Protein AF-A0AAU3ESZ0-F1 (afdb_monomer_lite)

pLDDT: mean 74.6, std 18.93, range [35.03, 94.56]

Foldseek 3Di:
DDAPDKWFFAKWKDAPPFIKTFTWDDDPDPPQLTQTDIGTCVQWDQPDPDDDPQWDWDADPRMIMTHHPQCPPVCNSVVVVVVSVVPDDDDDDGDIIGGDDDDD

Radius of gyration: 14.02 Å; chains: 1; bounding box: 36×26×32 Å

Secondary structure (DSSP, 8-state):
--TT--EE--EEEEETTEEEEEE----S-TTS--PPEEEEGGGEE-------TTEEEEEETTEEEEEEGGGGSTTHHHHHHHHHHTT--------EEEE-----

Sequence (104 aa):
MRIGEEYPVLEVLAAQHRTLFRLPDRSARRDEIESPGLWDAAKFEVVSGRMPTCWVAGLNDGRLTLAPQEWQRPGFWEDFFDHLQAGQADGRFRGNVRPVHALT

Structure (mmCIF, N/CA/C/O backbone):
data_AF-A0AAU3ESZ0-F1
#
_entry.id   AF-A0AAU3ESZ0-F1
#
loop_
_atom_site.group_PDB
_atom_site.id
_atom_site.type_symbol
_atom_site.label_atom_id
_atom_site.label_alt_id
_atom_site.label_comp_id
_atom_site.label_asym_id
_atom_site.label_entity_id
_atom_site.label_seq_id
_atom_site.pdbx_PDB_ins_code
_atom_site.Cartn_x
_atom_site.Cartn_y
_atom_site.Cartn_z
_atom_site.occupancy
_atom_site.B_iso_or_equiv
_atom_site.auth_seq_id
_atom_site.auth_comp_id
_atom_site.auth_asym_id
_atom_site.auth_atom_id
_atom_site.pdbx_PDB_model_num
ATOM 1 N N . MET A 1 1 ? -11.344 -2.543 -9.041 1.00 65.69 1 MET A N 1
ATOM 2 C CA . MET A 1 1 ? -11.802 -2.916 -7.674 1.00 65.69 1 MET A CA 1
ATOM 3 C C . MET A 1 1 ? -13.257 -3.370 -7.696 1.00 65.69 1 MET A C 1
ATOM 5 O O . MET A 1 1 ? -14.052 -2.771 -8.409 1.00 65.69 1 MET A O 1
ATOM 9 N N . ARG A 1 2 ? -13.611 -4.418 -6.945 1.00 72.12 2 ARG A N 1
ATOM 10 C CA . ARG A 1 2 ? -14.965 -4.993 -6.851 1.00 72.12 2 ARG A CA 1
ATOM 11 C C . ARG A 1 2 ? -15.372 -5.121 -5.383 1.00 72.12 2 ARG A C 1
ATOM 13 O O . ARG A 1 2 ? -14.573 -5.563 -4.565 1.00 72.12 2 ARG A O 1
ATOM 20 N N . ILE A 1 3 ? -16.609 -4.751 -5.062 1.00 71.06 3 ILE A N 1
ATOM 21 C CA . ILE A 1 3 ? -17.150 -4.834 -3.696 1.00 71.06 3 ILE A CA 1
ATOM 22 C C . ILE A 1 3 ? -17.316 -6.292 -3.262 1.00 71.06 3 ILE A C 1
ATOM 24 O O . ILE A 1 3 ? -17.747 -7.126 -4.055 1.00 71.06 3 ILE A O 1
ATOM 28 N N . GLY A 1 4 ? -16.951 -6.581 -2.007 1.00 70.00 4 GLY A N 1
ATOM 29 C CA . GLY A 1 4 ? -17.016 -7.915 -1.397 1.00 70.00 4 GLY A CA 1
ATOM 30 C C . GLY A 1 4 ? -15.782 -8.802 -1.616 1.00 70.00 4 GLY A C 1
ATOM 31 O O . GLY A 1 4 ? -15.664 -9.838 -0.968 1.00 70.00 4 GLY A O 1
ATOM 32 N N . GLU A 1 5 ? -14.848 -8.397 -2.479 1.00 77.81 5 GLU A N 1
ATOM 33 C CA . GLU A 1 5 ? -13.615 -9.142 -2.768 1.00 77.81 5 GLU A CA 1
ATOM 34 C C . GLU A 1 5 ? -12.464 -8.751 -1.831 1.00 77.81 5 GLU A C 1
ATOM 36 O O . GLU A 1 5 ? -12.351 -7.605 -1.399 1.00 77.81 5 GLU A O 1
ATOM 41 N N . GLU A 1 6 ? -11.576 -9.707 -1.553 1.00 80.81 6 GLU A N 1
ATOM 42 C CA . GLU A 1 6 ? -10.340 -9.489 -0.797 1.00 80.81 6 GLU A CA 1
ATOM 43 C C . GLU A 1 6 ? -9.149 -9.238 -1.726 1.00 80.81 6 GLU A C 1
ATOM 45 O O . GLU A 1 6 ? -8.866 -10.022 -2.631 1.00 80.81 6 GLU A O 1
ATOM 50 N N . TYR A 1 7 ? -8.401 -8.180 -1.449 1.00 81.50 7 TYR A N 1
ATOM 51 C CA . TYR A 1 7 ? -7.248 -7.711 -2.202 1.00 81.50 7 TYR A CA 1
ATOM 52 C C . TYR A 1 7 ? -6.017 -7.697 -1.322 1.00 81.50 7 TYR A C 1
ATOM 54 O O . TYR A 1 7 ? -6.068 -7.101 -0.254 1.00 81.50 7 TYR A O 1
ATOM 62 N N . PRO A 1 8 ? -4.886 -8.281 -1.733 1.00 85.00 8 PRO A N 1
ATOM 63 C CA . PRO A 1 8 ? -3.686 -8.139 -0.947 1.00 85.00 8 PRO A CA 1
ATOM 64 C C . PRO A 1 8 ? -3.197 -6.679 -0.904 1.00 85.00 8 PRO A C 1
ATOM 66 O O . PRO A 1 8 ? -3.004 -6.071 -1.948 1.00 85.00 8 PRO A O 1
ATOM 69 N N . VAL A 1 9 ? -2.977 -6.113 0.282 1.00 88.56 9 VAL A N 1
ATOM 70 C CA . VAL A 1 9 ? -2.159 -4.914 0.469 1.00 88.56 9 VAL A CA 1
ATOM 71 C C . VAL A 1 9 ? -0.723 -5.264 0.146 1.00 88.56 9 VAL A C 1
ATOM 73 O O . VAL A 1 9 ? -0.154 -6.213 0.683 1.00 88.56 9 VAL A O 1
ATOM 76 N N . LEU A 1 10 ? -0.160 -4.483 -0.759 1.00 88.69 10 LEU A N 1
ATOM 77 C CA . LEU A 1 10 ? 1.214 -4.593 -1.214 1.00 88.69 10 LEU A CA 1
ATOM 78 C C . LEU A 1 10 ? 2.107 -3.639 -0.405 1.00 88.69 10 LEU A C 1
ATOM 80 O O . LEU A 1 10 ? 3.196 -4.014 0.014 1.00 88.69 10 LEU A O 1
ATOM 84 N N . GLU A 1 11 ? 1.617 -2.431 -0.133 1.00 91.44 11 GLU A N 1
ATOM 85 C CA . GLU A 1 11 ? 2.329 -1.385 0.606 1.00 91.44 11 GLU A CA 1
ATOM 86 C C . GLU A 1 11 ? 1.327 -0.528 1.392 1.00 91.44 11 GLU A C 1
ATOM 88 O O . GLU A 1 11 ? 0.232 -0.232 0.901 1.00 91.44 11 GLU A O 1
ATOM 93 N N . VAL A 1 12 ? 1.708 -0.113 2.602 1.00 93.69 12 VAL A N 1
ATOM 94 C CA . VAL A 1 12 ? 0.994 0.895 3.398 1.00 93.69 12 VAL A CA 1
ATOM 95 C C . VAL A 1 12 ? 1.852 2.146 3.476 1.00 93.69 12 VAL A C 1
ATOM 97 O O . VAL A 1 12 ? 2.996 2.077 3.919 1.00 93.69 12 VAL A O 1
ATOM 100 N N . LEU A 1 13 ? 1.286 3.296 3.113 1.00 92.94 13 LEU A N 1
ATOM 101 C CA . LEU A 1 13 ? 1.905 4.598 3.349 1.00 92.94 13 LEU A CA 1
ATOM 102 C C . LEU A 1 13 ? 1.042 5.395 4.317 1.00 92.94 13 LEU A C 1
ATOM 104 O O . LEU A 1 13 ? -0.092 5.738 3.994 1.00 92.94 13 LEU A O 1
ATOM 108 N N . ALA A 1 14 ? 1.578 5.730 5.481 1.00 93.94 14 ALA A N 1
ATOM 109 C CA . ALA A 1 14 ? 0.924 6.599 6.446 1.00 93.94 14 ALA A CA 1
ATOM 110 C C . ALA A 1 14 ? 1.652 7.947 6.509 1.00 93.94 14 ALA A C 1
ATOM 112 O O . ALA A 1 14 ? 2.839 8.026 6.824 1.00 93.94 14 ALA A O 1
ATOM 113 N N . ALA A 1 15 ? 0.922 9.011 6.191 1.00 88.81 15 ALA A N 1
ATOM 114 C CA . ALA A 1 15 ? 1.329 10.400 6.364 1.00 88.81 15 ALA A CA 1
ATOM 115 C C . ALA A 1 15 ? 0.402 11.081 7.383 1.00 88.81 15 ALA A C 1
ATOM 117 O O . ALA A 1 15 ? -0.641 10.537 7.739 1.00 88.81 15 ALA A O 1
ATOM 118 N N . GLN A 1 16 ? 0.750 12.297 7.807 1.00 85.12 16 GLN A N 1
ATOM 119 C CA . GLN A 1 16 ? 0.075 13.035 8.889 1.00 85.12 16 GLN A CA 1
ATOM 120 C C . GLN A 1 16 ? -1.462 13.086 8.794 1.00 85.12 16 GLN A C 1
ATOM 122 O O . GLN A 1 16 ? -2.135 13.096 9.821 1.00 85.12 16 GLN A O 1
ATOM 127 N N . HIS A 1 17 ? -2.023 13.107 7.581 1.00 87.00 17 HIS A N 1
ATOM 128 C CA . HIS A 1 17 ? -3.466 13.266 7.362 1.00 87.00 17 HIS A CA 1
ATOM 129 C C . HIS A 1 17 ? -4.100 12.174 6.502 1.00 87.00 17 HIS A C 1
ATOM 131 O O . HIS A 1 17 ? -5.290 12.250 6.207 1.00 87.00 17 HIS A O 1
ATOM 137 N N . ARG A 1 18 ? -3.322 11.188 6.046 1.00 90.69 18 ARG A N 1
ATOM 138 C CA . ARG A 1 18 ? -3.839 10.145 5.158 1.00 90.69 18 ARG A CA 1
ATOM 139 C C . ARG A 1 18 ? -3.045 8.859 5.272 1.00 90.69 18 ARG A C 1
ATOM 141 O O . ARG A 1 18 ? -1.815 8.881 5.337 1.00 90.69 18 ARG A O 1
ATOM 148 N N . THR A 1 19 ? -3.763 7.752 5.183 1.00 93.38 19 THR A N 1
ATOM 149 C CA . THR A 1 19 ? -3.185 6.425 5.000 1.00 93.38 19 THR A CA 1
ATOM 150 C C . THR A 1 19 ? -3.587 5.925 3.626 1.00 93.38 19 THR A C 1
ATOM 152 O O . THR A 1 19 ? -4.750 6.012 3.242 1.00 93.38 19 THR A O 1
ATOM 155 N N . LEU A 1 20 ? -2.616 5.437 2.868 1.00 94.06 20 LEU A N 1
ATOM 156 C CA . LEU A 1 20 ? -2.809 4.921 1.525 1.00 94.06 20 LEU A CA 1
ATOM 157 C C . LEU A 1 20 ? -2.423 3.446 1.495 1.00 94.06 20 LEU A C 1
ATOM 159 O O . LEU A 1 20 ? -1.414 3.051 2.083 1.00 94.06 20 LEU A O 1
ATOM 163 N N . PHE A 1 21 ? -3.209 2.655 0.778 1.00 91.94 21 PHE A N 1
ATOM 164 C CA . PHE A 1 21 ? -2.898 1.273 0.454 1.00 91.94 21 PHE A CA 1
ATOM 165 C C . PHE A 1 21 ? -2.561 1.155 -1.017 1.00 91.94 21 PHE A C 1
ATOM 167 O O . PHE A 1 21 ? -3.313 1.608 -1.883 1.00 91.94 21 PHE A O 1
ATOM 174 N N . ARG A 1 22 ? -1.448 0.490 -1.305 1.00 90.31 22 ARG A N 1
ATOM 175 C CA . ARG A 1 22 ? -1.195 -0.018 -2.642 1.00 90.31 22 ARG A CA 1
ATOM 176 C C . ARG A 1 22 ? -1.795 -1.402 -2.766 1.00 90.31 22 ARG A C 1
ATOM 178 O O . ARG A 1 22 ? -1.481 -2.286 -1.970 1.00 90.31 22 ARG A O 1
ATOM 185 N N . LEU A 1 23 ? -2.643 -1.578 -3.767 1.00 87.88 23 LEU A N 1
ATOM 186 C CA . LEU A 1 23 ? -3.378 -2.812 -4.023 1.00 87.88 23 LEU A CA 1
ATOM 187 C C . LEU A 1 23 ? -3.089 -3.279 -5.452 1.00 87.88 23 LEU A C 1
ATOM 189 O O . LEU A 1 23 ? -2.890 -2.428 -6.325 1.00 87.88 23 LEU A O 1
ATOM 193 N N . PRO A 1 24 ? -3.081 -4.594 -5.728 1.00 81.44 24 PRO A N 1
ATOM 194 C CA . PRO A 1 24 ? -3.044 -5.065 -7.102 1.00 81.44 24 PRO A CA 1
ATOM 195 C C . PRO A 1 24 ? -4.306 -4.585 -7.815 1.00 81.44 24 PRO A C 1
ATOM 197 O O . PRO A 1 24 ? -5.402 -4.626 -7.243 1.00 81.44 24 PRO A O 1
ATOM 200 N N . ASP A 1 25 ? -4.166 -4.147 -9.061 1.00 70.19 25 ASP A N 1
ATOM 201 C CA . ASP A 1 25 ? -5.336 -4.059 -9.920 1.00 70.19 25 ASP A CA 1
ATOM 202 C C . ASP A 1 25 ? -5.709 -5.468 -10.389 1.00 70.19 25 ASP A C 1
ATOM 204 O O . ASP A 1 25 ? -4.856 -6.343 -10.518 1.00 70.19 25 ASP A O 1
ATOM 208 N N . ARG A 1 26 ? -7.004 -5.708 -10.566 1.00 60.28 26 ARG A N 1
ATOM 209 C CA . ARG A 1 26 ? -7.524 -6.971 -11.090 1.00 60.28 26 ARG A CA 1
ATOM 210 C C . ARG A 1 26 ? -8.511 -6.595 -12.178 1.00 60.28 26 ARG A C 1
ATOM 212 O O . ARG A 1 26 ? -9.712 -6.444 -11.919 1.00 60.28 26 ARG A O 1
ATOM 219 N N . SER A 1 27 ? -7.977 -6.353 -13.367 1.00 51.31 27 SER A N 1
ATOM 220 C CA . SER A 1 27 ? -8.769 -6.126 -14.567 1.00 51.31 27 SER A CA 1
ATOM 221 C C . SER A 1 27 ? -9.402 -7.458 -14.968 1.00 51.31 27 SER A C 1
ATOM 223 O O . SER A 1 27 ? -8.842 -8.536 -14.789 1.00 51.31 27 SER A O 1
ATOM 225 N N . ALA A 1 28 ? -10.620 -7.425 -15.502 1.00 47.09 28 ALA A N 1
ATOM 226 C CA . ALA A 1 28 ? -11.298 -8.629 -15.987 1.00 47.09 28 ALA A CA 1
ATOM 227 C C . ALA A 1 28 ? -10.660 -9.203 -17.274 1.00 47.09 28 ALA A C 1
ATOM 229 O O . ALA A 1 28 ? -11.175 -10.180 -17.823 1.00 47.09 28 ALA A O 1
ATOM 230 N N . ARG A 1 29 ? -9.577 -8.597 -17.782 1.00 47.56 29 ARG A N 1
ATOM 231 C CA . ARG A 1 29 ? -8.918 -8.960 -19.037 1.00 47.56 29 ARG A CA 1
ATOM 232 C C . ARG A 1 29 ? -7.514 -9.479 -18.756 1.00 47.56 29 ARG A C 1
ATOM 234 O O . ARG A 1 29 ? -6.693 -8.797 -18.166 1.00 47.56 29 ARG A O 1
ATOM 241 N N . ARG A 1 30 ? -7.275 -10.712 -19.197 1.00 49.62 30 ARG A N 1
ATOM 242 C CA . ARG A 1 30 ? -6.115 -11.556 -18.875 1.00 49.62 30 ARG A CA 1
ATOM 243 C C . ARG A 1 30 ? -4.785 -11.066 -19.483 1.00 49.62 30 ARG A C 1
ATOM 245 O O . ARG A 1 30 ? -3.756 -11.655 -19.179 1.00 49.62 30 ARG A O 1
ATOM 252 N N . ASP A 1 31 ? -4.818 -10.011 -20.300 1.00 45.75 31 ASP A N 1
ATOM 253 C CA . ASP A 1 31 ? -3.735 -9.659 -21.229 1.00 45.75 31 ASP A CA 1
ATOM 254 C C . ASP A 1 31 ? -3.189 -8.226 -21.054 1.00 45.75 31 ASP A C 1
ATOM 256 O O . ASP A 1 31 ? -2.334 -7.802 -21.827 1.00 45.75 31 ASP A O 1
ATOM 260 N N . GLU A 1 32 ? -3.654 -7.463 -20.058 1.00 48.88 32 GLU A N 1
ATOM 261 C CA . GLU A 1 32 ? -3.057 -6.165 -19.711 1.00 48.88 32 GLU A CA 1
ATOM 262 C C . GLU A 1 32 ? -2.062 -6.335 -18.567 1.00 48.88 32 GLU A C 1
ATOM 264 O O . GLU A 1 32 ? -2.330 -7.026 -17.588 1.00 48.88 32 GLU A O 1
ATOM 269 N N . ILE A 1 33 ? -0.905 -5.690 -18.693 1.00 48.84 33 ILE A N 1
ATOM 270 C CA . ILE A 1 33 ? 0.101 -5.626 -17.639 1.00 48.84 33 ILE A CA 1
ATOM 271 C C . ILE A 1 33 ? -0.503 -4.848 -16.455 1.00 48.84 33 ILE A C 1
ATOM 273 O O . ILE A 1 33 ? -0.612 -3.621 -16.471 1.00 48.84 33 ILE A O 1
ATOM 277 N N . GLU A 1 34 ? -0.975 -5.595 -15.453 1.00 63.78 34 GLU A N 1
ATOM 278 C CA . GLU A 1 34 ? -1.783 -5.086 -14.342 1.00 63.78 34 GLU A CA 1
ATOM 279 C C . GLU A 1 34 ? -0.924 -4.249 -13.379 1.00 63.78 34 GLU A C 1
ATOM 281 O O . GLU A 1 34 ? -0.089 -4.755 -12.628 1.00 63.78 34 GLU A O 1
ATOM 286 N N . SER A 1 35 ? -1.126 -2.932 -13.410 1.00 67.44 35 SER A N 1
ATOM 287 C CA . SER A 1 35 ? -0.359 -1.959 -12.629 1.00 67.44 35 SER A CA 1
ATOM 288 C C . SER A 1 35 ? -0.972 -1.756 -11.231 1.00 67.44 35 SER A C 1
ATOM 290 O O . SER A 1 35 ? -2.149 -1.411 -11.136 1.00 67.44 35 SER A O 1
ATOM 292 N N . PRO A 1 36 ? -0.224 -1.916 -10.121 1.00 82.44 36 PRO A N 1
ATOM 293 C CA . PRO A 1 36 ? -0.731 -1.681 -8.772 1.00 82.44 36 PRO A CA 1
ATOM 294 C C . PRO A 1 36 ? -1.168 -0.231 -8.554 1.00 82.44 36 PRO A C 1
ATOM 296 O O . PRO A 1 36 ? -0.377 0.703 -8.704 1.00 82.44 36 PRO A O 1
ATOM 299 N N . GLY A 1 37 ? -2.413 -0.047 -8.121 1.00 85.69 37 GLY A N 1
ATOM 300 C CA . GLY A 1 37 ? -2.990 1.267 -7.841 1.00 85.69 37 GLY A CA 1
ATOM 301 C C . GLY A 1 37 ? -2.803 1.696 -6.388 1.00 85.69 37 GLY A C 1
ATOM 302 O O . GLY A 1 37 ? -2.783 0.861 -5.480 1.00 85.69 37 GLY A O 1
ATOM 303 N N . LEU A 1 38 ? -2.712 3.008 -6.163 1.00 89.25 38 LEU A N 1
ATOM 304 C CA . LEU A 1 38 ? -2.664 3.603 -4.829 1.00 89.25 38 LEU A CA 1
ATOM 305 C C . LEU A 1 38 ? -4.037 4.158 -4.441 1.00 89.25 38 LEU A C 1
ATOM 307 O O . LEU A 1 38 ? -4.607 4.979 -5.158 1.00 89.25 38 LEU A O 1
ATOM 311 N N . TRP A 1 39 ? -4.556 3.724 -3.297 1.00 89.12 39 TRP A N 1
ATOM 312 C CA . TRP A 1 39 ? -5.913 4.027 -2.856 1.00 89.12 39 TRP A CA 1
ATOM 313 C C . TRP A 1 39 ? -5.939 4.566 -1.430 1.00 89.12 39 TRP A C 1
ATOM 315 O O . TRP A 1 39 ? -5.110 4.202 -0.604 1.00 89.12 39 TRP A O 1
ATOM 325 N N . ASP A 1 40 ? -6.922 5.414 -1.132 1.00 91.06 40 ASP A N 1
ATOM 326 C CA . ASP A 1 40 ? -7.177 5.874 0.233 1.00 91.06 40 ASP A CA 1
ATOM 327 C C . ASP A 1 40 ? -7.652 4.707 1.109 1.00 91.06 40 ASP A C 1
ATOM 329 O O . ASP A 1 40 ? -8.643 4.049 0.779 1.00 91.06 40 ASP A O 1
ATOM 333 N N . ALA A 1 41 ? -6.947 4.453 2.215 1.00 90.06 41 ALA A N 1
ATOM 334 C CA . ALA A 1 41 ? -7.248 3.369 3.143 1.00 90.06 41 ALA A CA 1
ATOM 335 C C . ALA A 1 41 ? -8.640 3.504 3.775 1.00 90.06 41 ALA A C 1
ATOM 337 O O . ALA A 1 41 ? -9.258 2.487 4.076 1.00 90.06 41 ALA A O 1
ATOM 338 N N . ALA A 1 42 ? -9.180 4.723 3.899 1.00 88.94 42 ALA A N 1
ATOM 339 C CA . ALA A 1 42 ? -10.528 4.957 4.420 1.00 88.94 42 ALA A CA 1
ATOM 340 C C . ALA A 1 42 ? -11.637 4.336 3.545 1.00 88.94 42 ALA A C 1
ATOM 342 O O . ALA A 1 42 ? -12.779 4.218 3.980 1.00 88.94 42 ALA A O 1
ATOM 343 N N . LYS A 1 43 ? -11.314 3.918 2.312 1.00 87.62 43 LYS A N 1
ATOM 344 C CA . LYS A 1 43 ? -12.234 3.213 1.403 1.00 87.62 43 LYS A CA 1
ATOM 345 C C . LYS A 1 43 ? -12.243 1.692 1.603 1.00 87.62 43 LYS A C 1
ATOM 347 O O . LYS A 1 43 ? -12.944 0.998 0.859 1.00 87.62 43 LYS A O 1
ATOM 352 N N . PHE A 1 44 ? -11.478 1.165 2.562 1.00 86.31 44 PHE A N 1
ATOM 353 C CA . PHE A 1 44 ? -11.302 -0.271 2.788 1.00 86.31 44 PHE A CA 1
ATOM 354 C C . PHE A 1 44 ? -11.476 -0.652 4.258 1.00 86.31 44 PHE A C 1
ATOM 356 O O . PHE A 1 44 ? -11.207 0.130 5.165 1.00 86.31 44 PHE A O 1
ATOM 363 N N . GLU A 1 45 ? -11.868 -1.901 4.478 1.00 87.00 45 GLU A N 1
ATOM 364 C CA . GLU A 1 45 ? -11.838 -2.569 5.774 1.00 87.0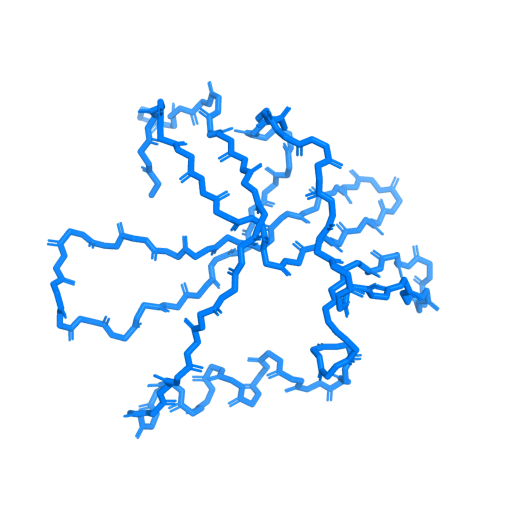0 45 GLU A CA 1
ATOM 365 C C . GLU A 1 45 ? -10.713 -3.613 5.784 1.00 87.00 45 GLU A C 1
ATOM 367 O O . GLU A 1 45 ? -10.528 -4.389 4.836 1.00 87.00 45 GLU A O 1
ATOM 372 N N . VAL A 1 46 ? -9.948 -3.638 6.877 1.00 85.12 46 VAL A N 1
ATOM 373 C CA . VAL A 1 46 ? -8.895 -4.633 7.095 1.00 85.12 46 VAL A CA 1
ATOM 374 C C . VAL A 1 46 ? -9.527 -5.915 7.627 1.00 85.12 46 VAL A C 1
ATOM 376 O O . VAL A 1 46 ? -9.894 -6.001 8.793 1.00 85.12 46 VAL A O 1
ATOM 379 N N . VAL A 1 47 ? -9.613 -6.933 6.772 1.00 84.19 47 VAL A N 1
ATOM 380 C CA . VAL A 1 47 ? -10.187 -8.246 7.125 1.00 84.19 47 VAL A CA 1
ATOM 381 C C . VAL A 1 47 ? -9.174 -9.229 7.713 1.00 84.19 47 VAL A C 1
ATOM 383 O O . VAL A 1 47 ? -9.544 -10.284 8.219 1.00 84.19 47 VAL A O 1
ATOM 386 N N . SER A 1 48 ? -7.882 -8.901 7.650 1.00 81.50 48 SER A N 1
ATOM 387 C CA . SER A 1 48 ? -6.799 -9.713 8.200 1.00 81.50 48 SER A CA 1
ATOM 388 C C . SER A 1 48 ? -5.709 -8.815 8.774 1.00 81.50 48 SER A C 1
ATOM 390 O O . SER A 1 48 ? -5.071 -8.066 8.042 1.00 81.50 48 SER A O 1
ATOM 392 N N . GLY A 1 49 ? -5.420 -8.963 10.068 1.00 79.50 49 GLY A N 1
ATOM 393 C CA . GLY A 1 49 ? -4.289 -8.296 10.728 1.00 79.50 49 GLY A CA 1
ATOM 394 C C . GLY A 1 49 ? -2.924 -8.948 10.463 1.00 79.50 49 GLY A C 1
ATOM 395 O O . GLY A 1 49 ? -1.928 -8.563 11.071 1.00 79.50 49 GLY A O 1
ATOM 396 N N . AR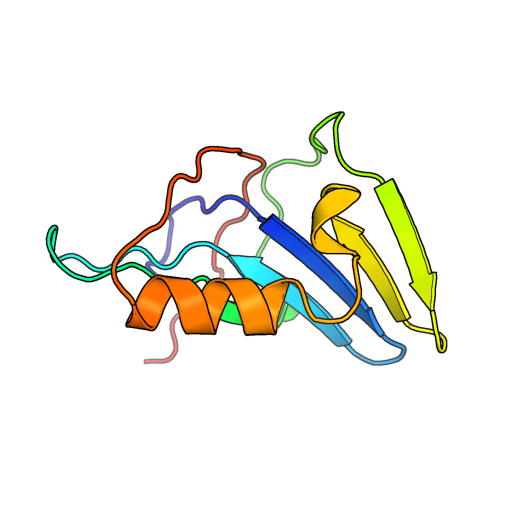G A 1 50 ? -2.855 -9.975 9.605 1.00 82.94 50 ARG A N 1
ATOM 397 C CA . ARG A 1 50 ? -1.611 -10.697 9.324 1.00 82.94 50 ARG A CA 1
ATOM 398 C C . ARG A 1 50 ? -0.702 -9.890 8.396 1.00 82.94 50 ARG A C 1
ATOM 400 O O . ARG A 1 50 ? -0.994 -9.749 7.211 1.00 82.94 50 ARG A O 1
ATOM 407 N N . MET A 1 51 ? 0.434 -9.453 8.931 1.00 83.38 51 MET A N 1
ATOM 408 C CA . MET A 1 51 ? 1.513 -8.825 8.169 1.00 83.38 51 MET A CA 1
ATOM 409 C C . MET A 1 51 ? 2.430 -9.895 7.544 1.00 83.38 51 MET A C 1
ATOM 411 O O . MET A 1 51 ? 2.782 -10.859 8.235 1.00 83.38 51 MET A O 1
ATOM 415 N N . PRO A 1 52 ? 2.849 -9.761 6.272 1.00 86.00 52 PRO A N 1
ATOM 416 C CA . PRO A 1 52 ? 3.900 -10.605 5.712 1.00 86.00 52 PRO A CA 1
ATOM 417 C C . PRO A 1 52 ? 5.224 -10.434 6.471 1.00 86.00 52 PRO A C 1
ATOM 419 O O . PRO A 1 52 ? 5.596 -9.326 6.845 1.00 86.00 52 PRO A O 1
ATOM 422 N N . THR A 1 53 ? 5.969 -11.523 6.671 1.00 87.12 53 THR A N 1
ATOM 423 C CA . THR A 1 53 ? 7.229 -11.511 7.444 1.00 87.12 53 THR A CA 1
ATOM 424 C C . THR A 1 53 ? 8.368 -10.760 6.756 1.00 87.12 53 THR A C 1
ATOM 426 O O . THR A 1 53 ? 9.351 -10.429 7.404 1.00 87.12 53 THR A O 1
ATOM 429 N N . CYS A 1 54 ? 8.255 -10.510 5.450 1.00 85.19 54 CYS A N 1
ATOM 430 C CA . CYS A 1 54 ? 9.224 -9.735 4.679 1.00 85.19 54 CYS A CA 1
ATOM 431 C C . CYS A 1 54 ? 9.022 -8.218 4.797 1.00 85.19 54 CYS A C 1
ATOM 433 O O . CYS A 1 54 ? 9.829 -7.461 4.262 1.00 85.19 54 CYS A O 1
ATOM 435 N N . TRP A 1 55 ? 7.949 -7.762 5.450 1.00 92.56 55 TRP A N 1
ATOM 436 C CA . TRP A 1 55 ? 7.682 -6.338 5.594 1.00 92.56 55 TRP A CA 1
ATOM 437 C C . TRP A 1 55 ? 8.571 -5.716 6.658 1.00 92.56 55 TRP A C 1
ATOM 439 O O . TRP A 1 55 ? 8.720 -6.241 7.761 1.00 92.56 55 TRP A O 1
ATOM 449 N N . VAL A 1 56 ? 9.104 -4.547 6.328 1.00 93.31 56 VAL A N 1
ATOM 450 C CA . VAL A 1 56 ? 9.857 -3.698 7.246 1.00 93.31 56 VAL A CA 1
ATOM 451 C C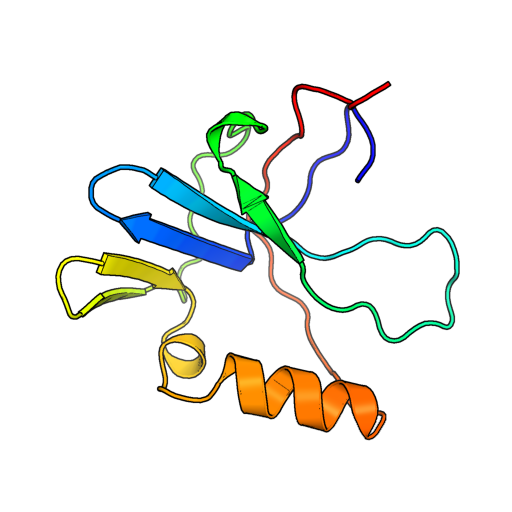 . VAL A 1 56 ? 9.171 -2.342 7.360 1.00 93.31 56 VAL A C 1
ATOM 453 O O . VAL A 1 56 ? 8.412 -1.940 6.476 1.00 93.31 56 VAL A O 1
ATOM 456 N N . ALA A 1 57 ? 9.421 -1.635 8.458 1.00 94.56 57 ALA A N 1
ATOM 457 C CA . ALA A 1 57 ? 8.959 -0.266 8.639 1.00 94.56 57 ALA A CA 1
ATOM 458 C C . ALA A 1 57 ? 10.072 0.714 8.257 1.00 94.56 57 ALA A C 1
ATOM 460 O O . ALA A 1 57 ? 11.167 0.648 8.813 1.00 94.56 57 ALA A O 1
ATOM 461 N N . GLY A 1 58 ? 9.776 1.627 7.337 1.00 93.62 58 GLY A N 1
ATOM 462 C CA . GLY A 1 58 ? 10.632 2.760 6.996 1.00 93.62 58 GLY A CA 1
ATOM 463 C C . GLY A 1 58 ? 9.971 4.066 7.406 1.00 93.62 58 GLY A C 1
ATOM 464 O O . GLY A 1 58 ? 8.765 4.229 7.234 1.00 93.62 58 GLY A O 1
ATOM 465 N N . LEU A 1 59 ? 10.747 5.005 7.940 1.00 92.25 59 LEU A N 1
ATOM 466 C CA . LEU A 1 59 ? 10.277 6.341 8.295 1.00 92.25 59 LEU A CA 1
ATOM 467 C C . LEU A 1 59 ? 11.175 7.371 7.617 1.00 92.25 59 LEU A C 1
ATOM 469 O O . LEU A 1 59 ? 12.325 7.529 8.010 1.00 92.25 59 LEU A O 1
ATOM 473 N N . ASN A 1 60 ? 10.637 8.069 6.620 1.00 86.94 60 ASN A N 1
ATOM 474 C CA . ASN A 1 60 ? 11.338 9.125 5.890 1.00 86.94 60 ASN A CA 1
ATOM 475 C C . ASN A 1 60 ? 10.408 10.329 5.742 1.00 86.94 60 ASN A C 1
ATOM 477 O O . ASN A 1 60 ? 9.233 10.157 5.419 1.00 86.94 60 ASN A O 1
ATOM 481 N N . ASP A 1 61 ? 10.913 11.536 6.009 1.00 87.38 61 ASP A N 1
ATOM 482 C CA . ASP A 1 61 ? 10.171 12.801 5.871 1.00 87.38 61 ASP A CA 1
ATOM 483 C C . ASP A 1 61 ? 8.799 12.813 6.575 1.00 87.38 61 ASP A C 1
ATOM 485 O O . ASP A 1 61 ? 7.804 13.324 6.063 1.00 87.38 61 ASP A O 1
ATOM 489 N N . GLY A 1 62 ? 8.716 12.189 7.757 1.00 87.81 62 GLY A N 1
ATOM 490 C CA . GLY A 1 62 ? 7.465 12.090 8.520 1.00 87.81 62 GLY A CA 1
ATOM 491 C C . GLY A 1 62 ? 6.406 11.175 7.889 1.00 87.81 62 GLY A C 1
ATOM 492 O O . GLY A 1 62 ? 5.254 11.177 8.328 1.00 87.81 62 GLY A O 1
ATOM 493 N N . ARG A 1 63 ? 6.784 10.386 6.877 1.00 90.38 63 ARG A N 1
ATOM 494 C CA . ARG A 1 63 ? 5.959 9.354 6.253 1.00 90.38 63 ARG A CA 1
ATOM 495 C C . ARG A 1 63 ? 6.452 7.974 6.673 1.00 90.38 63 ARG A C 1
ATOM 497 O O . ARG A 1 63 ? 7.609 7.621 6.449 1.00 90.38 63 ARG A O 1
ATOM 504 N N . LEU A 1 64 ? 5.551 7.197 7.261 1.00 94.25 64 LEU A N 1
ATOM 505 C CA . LEU A 1 64 ? 5.768 5.791 7.573 1.00 94.25 64 LEU A CA 1
ATOM 506 C C . LEU A 1 64 ? 5.391 4.945 6.354 1.00 94.25 64 LEU A C 1
ATOM 508 O O . LEU A 1 64 ? 4.290 5.086 5.819 1.00 94.25 64 LEU A O 1
ATOM 512 N N . THR A 1 65 ? 6.275 4.040 5.957 1.00 94.12 65 THR A N 1
ATOM 513 C CA . THR A 1 65 ? 6.036 3.045 4.910 1.00 94.12 65 THR A CA 1
ATOM 514 C C . THR A 1 65 ? 6.162 1.645 5.504 1.00 94.12 65 THR A C 1
ATOM 516 O O . THR A 1 65 ? 7.147 1.343 6.178 1.00 94.12 65 THR A O 1
ATOM 519 N N . LEU A 1 66 ? 5.177 0.784 5.244 1.00 93.81 66 LEU A N 1
ATOM 520 C CA . LEU A 1 66 ? 5.239 -0.652 5.521 1.00 93.81 66 LEU A CA 1
ATOM 521 C C . LEU A 1 66 ? 5.182 -1.402 4.193 1.00 93.81 66 LEU A C 1
ATOM 523 O O . LEU A 1 66 ? 4.182 -1.333 3.478 1.00 93.81 66 LEU A O 1
ATOM 527 N N . ALA A 1 67 ? 6.272 -2.080 3.860 1.00 92.62 67 ALA A N 1
ATOM 528 C CA . ALA A 1 67 ? 6.444 -2.821 2.613 1.00 92.62 67 ALA A CA 1
ATOM 529 C C . ALA A 1 67 ? 7.680 -3.728 2.723 1.00 92.62 67 ALA A C 1
ATOM 531 O O . ALA A 1 67 ? 8.482 -3.541 3.647 1.00 92.62 67 ALA A O 1
ATOM 532 N N . PRO A 1 68 ? 7.896 -4.670 1.789 1.00 91.88 68 PRO A N 1
ATOM 533 C CA . PRO A 1 68 ? 9.190 -5.324 1.628 1.00 91.88 68 PRO A CA 1
ATOM 534 C C . PRO A 1 68 ? 10.332 -4.308 1.522 1.00 91.88 68 PRO A C 1
ATOM 536 O O . PRO A 1 68 ? 10.168 -3.238 0.936 1.00 91.88 68 PRO A O 1
ATOM 539 N N . GLN A 1 69 ? 11.497 -4.642 2.079 1.00 88.31 69 GLN A N 1
ATOM 540 C CA . GLN A 1 69 ? 12.644 -3.728 2.131 1.00 88.31 69 GLN A CA 1
ATOM 541 C C . GLN A 1 69 ? 13.057 -3.210 0.745 1.00 88.31 69 GLN A C 1
ATOM 543 O O . GLN A 1 69 ? 13.356 -2.028 0.588 1.00 88.31 69 GLN A O 1
ATOM 548 N N . GLU A 1 70 ? 13.029 -4.075 -0.267 1.00 86.50 70 GLU A N 1
ATOM 549 C CA . GLU A 1 70 ? 13.423 -3.759 -1.645 1.00 86.50 70 GLU A CA 1
ATOM 550 C C . GLU A 1 70 ? 12.546 -2.669 -2.278 1.00 86.50 70 GLU A C 1
ATOM 552 O O . GLU A 1 70 ? 13.013 -1.912 -3.128 1.00 86.50 70 GLU A O 1
ATOM 557 N N . TRP A 1 71 ? 11.291 -2.562 -1.835 1.00 89.25 71 TRP A N 1
ATOM 558 C CA . TRP A 1 71 ? 10.314 -1.613 -2.371 1.00 89.25 71 TRP A CA 1
ATOM 559 C C . TRP A 1 71 ? 10.440 -0.224 -1.754 1.00 89.25 71 TRP A C 1
ATOM 561 O O . TRP A 1 71 ? 9.959 0.755 -2.314 1.00 89.25 71 TRP A O 1
ATOM 571 N N . GLN A 1 72 ? 11.105 -0.126 -0.601 1.00 89.12 72 GLN A N 1
ATOM 572 C CA . GLN A 1 72 ? 11.348 1.147 0.080 1.00 89.12 72 GLN A CA 1
ATOM 573 C C . GLN A 1 72 ? 12.554 1.899 -0.496 1.00 89.12 72 GLN A C 1
ATOM 575 O O . GLN A 1 72 ? 12.859 3.009 -0.056 1.00 89.12 72 GLN A O 1
ATOM 580 N N . ARG A 1 73 ? 13.233 1.315 -1.493 1.00 88.75 73 ARG A N 1
ATOM 581 C CA . ARG A 1 73 ? 14.258 1.984 -2.295 1.00 88.75 73 ARG A CA 1
ATOM 582 C C . ARG A 1 73 ? 13.641 3.192 -3.022 1.00 88.75 73 ARG A C 1
ATOM 584 O O . ARG A 1 73 ? 12.646 3.018 -3.727 1.00 88.75 73 ARG A O 1
ATOM 591 N N . PRO A 1 74 ? 14.237 4.394 -2.922 1.00 86.50 74 PRO A N 1
ATOM 592 C CA . PRO A 1 74 ? 13.845 5.526 -3.759 1.00 86.50 74 PRO A CA 1
ATOM 593 C C . PRO A 1 74 ? 13.884 5.141 -5.243 1.00 86.50 74 PRO A C 1
ATOM 595 O O . PRO A 1 74 ? 14.861 4.536 -5.682 1.00 86.50 74 PRO A O 1
ATOM 598 N N . GLY A 1 75 ? 12.835 5.461 -6.001 1.00 85.00 75 GLY A N 1
ATOM 599 C CA . GLY A 1 75 ? 12.740 5.097 -7.416 1.00 85.00 75 GLY A CA 1
ATOM 600 C C . GLY A 1 75 ? 12.145 3.713 -7.695 1.00 85.00 75 GLY A C 1
ATOM 601 O O . GLY A 1 75 ? 11.911 3.394 -8.851 1.00 85.00 75 GLY A O 1
ATOM 602 N N . PHE A 1 76 ? 11.889 2.865 -6.686 1.00 87.31 76 PHE A N 1
ATOM 603 C CA . PHE A 1 76 ? 11.431 1.489 -6.937 1.00 87.31 76 PHE A CA 1
ATOM 604 C C . PHE A 1 76 ? 10.134 1.429 -7.753 1.00 87.31 76 PHE A C 1
ATOM 606 O O . PHE A 1 76 ? 10.036 0.645 -8.694 1.00 87.31 76 PHE A O 1
ATOM 613 N N . TRP A 1 77 ? 9.131 2.232 -7.384 1.00 83.38 77 TRP A N 1
ATOM 614 C CA . TRP A 1 77 ? 7.849 2.224 -8.085 1.00 83.38 77 TRP A CA 1
ATOM 615 C C . TRP A 1 77 ? 7.959 2.865 -9.465 1.00 83.38 77 TRP A C 1
ATOM 617 O O . TRP A 1 77 ? 7.321 2.365 -10.384 1.00 83.38 77 TRP A O 1
ATOM 627 N N . GLU A 1 78 ? 8.774 3.912 -9.624 1.00 84.12 78 GLU A N 1
ATOM 628 C CA . GLU A 1 78 ? 9.088 4.476 -10.942 1.00 84.12 78 GLU A CA 1
ATOM 629 C C . GLU A 1 78 ? 9.730 3.422 -11.854 1.00 84.12 78 GLU A C 1
ATOM 631 O O . GLU A 1 78 ? 9.164 3.111 -12.899 1.00 84.12 78 GLU A O 1
ATOM 636 N N . ASP A 1 79 ? 10.807 2.772 -11.398 1.00 81.25 79 ASP A N 1
ATOM 637 C CA . ASP A 1 79 ? 11.475 1.683 -12.121 1.00 81.25 79 ASP A CA 1
ATOM 638 C C . ASP A 1 79 ? 10.484 0.564 -12.473 1.00 81.25 79 ASP A C 1
ATOM 640 O O . ASP A 1 79 ? 10.510 0.008 -13.568 1.00 81.25 79 ASP A O 1
ATOM 644 N N . PHE A 1 80 ? 9.609 0.193 -11.538 1.00 78.44 80 PHE A N 1
ATOM 645 C CA . PHE A 1 80 ? 8.619 -0.855 -11.754 1.00 78.44 80 PHE A CA 1
ATOM 646 C C . PHE A 1 80 ? 7.614 -0.472 -12.849 1.00 78.44 80 PHE A C 1
ATOM 648 O O . PHE A 1 80 ? 7.363 -1.273 -13.747 1.00 78.44 80 PHE A O 1
ATOM 655 N N . PHE A 1 81 ? 7.057 0.743 -12.817 1.00 75.38 81 PHE A N 1
ATOM 656 C CA . PHE A 1 81 ? 6.117 1.197 -13.847 1.00 75.38 81 PHE A CA 1
ATOM 657 C C . PHE A 1 81 ? 6.789 1.407 -15.207 1.00 75.38 81 PHE A C 1
ATOM 659 O O . PHE A 1 81 ? 6.160 1.133 -16.232 1.00 75.38 81 PHE A O 1
ATOM 666 N N . ASP A 1 82 ? 8.054 1.819 -15.231 1.00 76.50 82 ASP A N 1
ATOM 667 C CA . ASP A 1 82 ? 8.840 1.929 -16.461 1.00 76.50 82 ASP A CA 1
ATOM 668 C C . ASP A 1 82 ? 9.093 0.542 -17.082 1.00 76.50 82 ASP A C 1
ATOM 670 O O . ASP A 1 82 ? 8.919 0.356 -18.289 1.00 76.50 82 ASP A O 1
ATOM 674 N N . HIS A 1 83 ? 9.395 -0.479 -16.269 1.00 69.06 83 HIS A N 1
ATOM 675 C CA . HIS A 1 83 ? 9.551 -1.862 -16.744 1.00 69.06 83 HIS A CA 1
ATOM 676 C C . HIS A 1 83 ? 8.224 -2.543 -17.125 1.00 69.06 83 HIS A C 1
ATOM 678 O O . HIS A 1 83 ? 8.206 -3.361 -18.049 1.00 69.06 83 HIS A O 1
ATOM 684 N N . LEU A 1 84 ? 7.104 -2.202 -16.473 1.00 60.88 84 LEU A N 1
ATOM 685 C CA . LEU A 1 84 ? 5.772 -2.662 -16.890 1.00 60.88 84 LEU A CA 1
ATOM 686 C C . LEU A 1 84 ? 5.417 -2.125 -18.280 1.00 60.88 84 LEU A C 1
ATOM 688 O O . LEU A 1 84 ? 4.934 -2.882 -19.119 1.00 60.88 84 LEU A O 1
ATOM 692 N N . GLN A 1 85 ? 5.704 -0.849 -18.555 1.00 57.12 85 GLN A N 1
ATOM 693 C CA . GLN A 1 85 ? 5.552 -0.279 -19.899 1.00 57.12 85 GLN A CA 1
ATOM 694 C C . GLN A 1 85 ? 6.481 -0.958 -20.921 1.00 57.12 85 GLN A C 1
ATOM 696 O O . GLN A 1 85 ? 6.137 -1.043 -22.099 1.00 57.12 85 GLN A O 1
ATOM 701 N N . ALA A 1 86 ? 7.617 -1.497 -20.466 1.00 55.25 86 ALA A N 1
ATOM 702 C CA . ALA A 1 86 ? 8.562 -2.262 -21.278 1.00 55.25 86 ALA A CA 1
ATOM 703 C C . ALA A 1 86 ? 8.247 -3.774 -21.397 1.00 55.25 86 ALA A C 1
ATOM 705 O O . ALA A 1 86 ? 8.945 -4.473 -22.134 1.00 55.25 86 ALA A O 1
ATOM 706 N N . GLY A 1 87 ? 7.203 -4.295 -20.733 1.00 49.00 87 GLY A N 1
ATOM 707 C CA . GLY A 1 87 ? 6.704 -5.658 -20.960 1.00 49.00 87 GLY A CA 1
ATOM 708 C C . GLY A 1 87 ? 7.174 -6.765 -20.004 1.00 49.00 87 GLY A C 1
ATOM 709 O O . GLY A 1 87 ? 7.060 -7.936 -20.368 1.00 49.00 87 GLY A O 1
ATOM 710 N N . GLN A 1 88 ? 7.707 -6.465 -18.811 1.00 47.38 88 GLN A N 1
ATOM 711 C CA . GLN A 1 88 ? 8.208 -7.501 -17.887 1.00 47.38 88 GLN A CA 1
ATOM 712 C C . GLN A 1 88 ? 7.766 -7.271 -16.433 1.00 47.38 88 GLN A C 1
ATOM 714 O O . GLN A 1 88 ? 8.218 -6.325 -15.795 1.00 47.38 88 GLN A O 1
ATOM 719 N N . ALA A 1 89 ? 6.941 -8.165 -15.870 1.00 47.03 89 ALA A N 1
ATOM 720 C CA . ALA A 1 89 ? 6.746 -8.240 -14.420 1.00 47.03 89 ALA A CA 1
ATOM 721 C C . ALA A 1 89 ? 6.461 -9.660 -13.918 1.00 47.03 89 ALA A C 1
ATOM 723 O O . ALA A 1 89 ? 5.563 -10.344 -14.406 1.00 47.03 89 ALA A O 1
ATOM 724 N N . ASP A 1 90 ? 7.217 -10.058 -12.895 1.00 42.81 90 ASP A N 1
ATOM 725 C CA . ASP A 1 90 ? 6.978 -11.220 -12.040 1.00 42.81 90 ASP A CA 1
ATOM 726 C C . ASP A 1 90 ? 6.634 -10.703 -10.634 1.00 42.81 90 ASP A C 1
ATOM 728 O O . ASP A 1 90 ? 7.328 -9.837 -10.099 1.00 42.81 90 ASP A O 1
ATOM 732 N N . GLY A 1 91 ? 5.533 -11.164 -10.036 1.00 47.16 91 GLY A N 1
ATOM 733 C CA . GLY A 1 91 ? 5.064 -10.600 -8.769 1.00 47.16 91 GLY A CA 1
ATOM 734 C C . GLY A 1 91 ? 3.989 -11.429 -8.081 1.00 47.16 91 GLY A C 1
ATOM 735 O O . GLY A 1 91 ? 2.818 -11.399 -8.459 1.00 47.16 91 GLY A O 1
ATOM 736 N N . ARG A 1 92 ? 4.357 -12.146 -7.011 1.00 42.03 92 ARG A N 1
ATOM 737 C CA . ARG A 1 92 ? 3.403 -12.940 -6.220 1.00 42.03 92 ARG A CA 1
ATOM 738 C C . ARG A 1 92 ? 3.674 -12.873 -4.714 1.00 42.03 92 ARG A C 1
ATOM 740 O O . ARG A 1 92 ? 4.407 -13.712 -4.218 1.00 42.03 92 ARG A O 1
ATOM 747 N N . PHE A 1 93 ? 3.006 -11.983 -3.961 1.00 49.56 93 PHE A N 1
ATOM 748 C CA . PHE A 1 93 ? 3.007 -11.979 -2.475 1.00 49.56 93 PHE A CA 1
ATOM 749 C C . PHE A 1 93 ? 1.683 -11.427 -1.884 1.00 49.56 93 PHE A C 1
ATOM 751 O O . PHE A 1 93 ? 0.987 -10.673 -2.562 1.00 49.56 93 PHE A O 1
ATOM 758 N N . ARG A 1 94 ? 1.268 -11.853 -0.668 1.00 37.00 94 ARG A N 1
ATOM 759 C CA . ARG A 1 94 ? -0.096 -11.618 -0.115 1.00 37.00 94 ARG A CA 1
ATOM 760 C C . ARG A 1 94 ? -0.166 -11.237 1.380 1.00 37.00 94 ARG A C 1
ATOM 762 O O . ARG A 1 94 ? 0.311 -11.996 2.219 1.00 37.00 94 ARG A O 1
ATOM 769 N N . GLY A 1 95 ? -0.930 -10.185 1.692 1.00 39.94 95 GLY A N 1
ATOM 770 C CA . GLY A 1 95 ? -1.746 -10.010 2.914 1.00 39.94 95 GLY A CA 1
ATOM 771 C C . GLY A 1 95 ? -2.984 -9.162 2.572 1.00 39.94 95 GLY A C 1
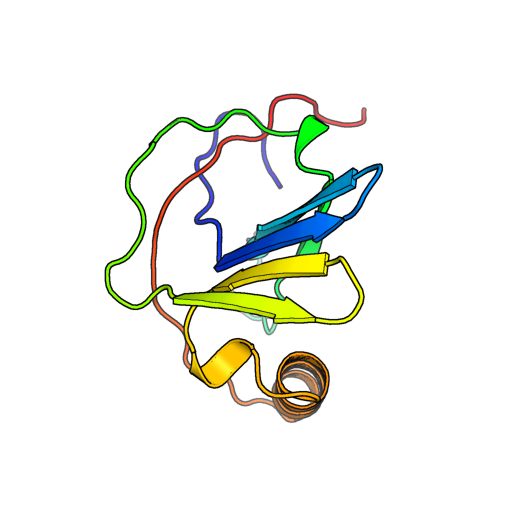ATOM 772 O O . GLY A 1 95 ? -2.783 -8.219 1.845 1.00 39.94 95 GLY A O 1
ATOM 773 N N . ASN A 1 96 ? -4.226 -9.476 2.994 1.00 41.22 96 ASN A N 1
ATOM 774 C CA . ASN A 1 96 ? -5.502 -9.058 2.336 1.00 41.22 96 ASN A CA 1
ATOM 775 C C . ASN A 1 96 ? -6.335 -7.905 2.997 1.00 41.22 96 ASN A C 1
ATOM 777 O O . ASN A 1 96 ? -6.370 -7.807 4.218 1.00 41.22 96 ASN A O 1
ATOM 781 N N . VAL A 1 97 ? -7.097 -7.117 2.205 1.00 39.00 97 VAL A N 1
ATOM 782 C CA . VAL A 1 97 ? -8.101 -6.063 2.553 1.00 39.00 97 VAL A CA 1
ATOM 783 C C . VAL A 1 97 ? -9.369 -6.141 1.686 1.00 39.00 97 VAL A C 1
ATOM 785 O O . VAL A 1 97 ? -9.304 -6.647 0.575 1.00 39.00 97 VAL A O 1
ATOM 788 N N . ARG A 1 98 ? -10.519 -5.605 2.125 1.00 43.12 98 ARG A N 1
ATOM 789 C CA . ARG A 1 98 ? -11.765 -5.537 1.322 1.00 43.12 98 ARG A CA 1
ATOM 790 C C . ARG A 1 98 ? -12.226 -4.091 1.076 1.00 43.12 98 ARG A C 1
ATOM 792 O O . ARG A 1 98 ? -12.159 -3.295 2.007 1.00 43.12 98 ARG A O 1
ATOM 799 N N . PRO A 1 99 ? -12.721 -3.719 -0.122 1.00 51.75 99 PRO A N 1
ATOM 800 C CA . PRO A 1 99 ? -13.281 -2.389 -0.376 1.00 51.75 99 PRO A CA 1
ATOM 801 C C . PRO A 1 99 ? -14.682 -2.248 0.234 1.00 51.75 99 PRO A C 1
ATOM 803 O O . PRO A 1 99 ? -15.521 -3.133 0.053 1.00 51.75 99 PRO A O 1
ATOM 806 N N . VAL A 1 100 ? -14.945 -1.120 0.908 1.00 47.00 100 VAL A N 1
ATOM 807 C CA . VAL A 1 100 ? -16.216 -0.850 1.617 1.00 4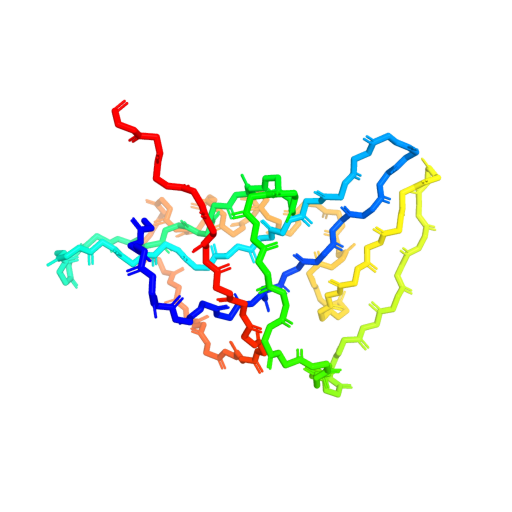7.00 100 VAL A CA 1
ATOM 808 C C . VAL A 1 100 ? -17.169 0.106 0.892 1.00 47.00 100 VAL A C 1
ATOM 810 O O . VAL A 1 100 ? -18.351 0.129 1.217 1.00 47.00 100 VAL A O 1
ATOM 813 N N . HIS A 1 101 ? -16.724 0.839 -0.136 1.00 40.88 101 HIS A N 1
ATOM 814 C CA . HIS A 1 101 ? -17.600 1.716 -0.928 1.00 40.88 101 HIS A CA 1
ATOM 815 C C . HIS A 1 101 ? -17.279 1.658 -2.429 1.00 40.88 101 HIS A C 1
ATOM 817 O O . HIS A 1 101 ? -16.158 1.957 -2.843 1.00 40.88 101 HIS 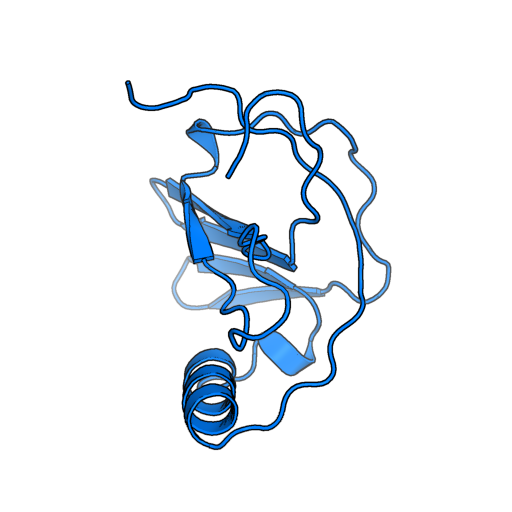A O 1
ATOM 823 N N . ALA A 1 102 ? -18.272 1.294 -3.252 1.00 35.03 102 ALA A N 1
ATOM 824 C CA . ALA A 1 102 ? -18.238 1.535 -4.693 1.00 35.03 102 ALA A CA 1
ATOM 825 C C . ALA A 1 102 ? -18.651 2.986 -4.914 1.00 35.03 102 ALA A C 1
ATOM 827 O O . ALA A 1 102 ? -19.695 3.409 -4.421 1.00 35.03 102 ALA A O 1
ATOM 828 N N . LEU A 1 103 ? -17.836 3.747 -5.638 1.00 36.38 103 LEU A N 1
ATOM 829 C CA . LEU A 1 103 ? -18.353 4.952 -6.267 1.00 36.38 103 LEU A CA 1
ATOM 830 C C . LEU A 1 103 ? -19.293 4.476 -7.382 1.00 36.38 103 LEU A C 1
ATOM 832 O O . LEU A 1 103 ? -18.839 3.813 -8.315 1.00 36.38 103 LEU A O 1
ATOM 836 N N . THR A 1 104 ? -20.589 4.716 -7.175 1.00 37.66 104 THR A N 1
ATOM 837 C CA . THR A 1 104 ? -21.647 4.670 -8.194 1.00 37.66 104 THR A CA 1
ATOM 838 C C . THR A 1 104 ? -21.358 5.672 -9.302 1.00 37.66 104 THR A C 1
ATOM 840 O O . THR A 1 104 ? -20.831 6.761 -8.973 1.00 37.66 104 THR A O 1
#